Protein AF-A0A350V4H1-F1 (afdb_monomer)

Foldseek 3Di:
DDPDPPVDPPPQFAKWKWWAAPPGDIDTLAHFPWKWWDDDDDDDDDTDTLPDDDDDDDDDDDFTWIKTKGKAQDPVSVVVLVVLAQGKTKMKIFSHDDPFKTKIKIFGIWGKHFPDWDDDPNIIMTIIMTGFDFAPFWDKDAPVRDDPSDPADGDMFTGGRTMTMTIGGDD

Mean predicted aligned error: 10.2 Å

Structure (mmCIF, N/CA/C/O backbone):
data_AF-A0A350V4H1-F1
#
_entry.id   AF-A0A350V4H1-F1
#
loop_
_atom_site.group_PDB
_atom_site.id
_atom_site.type_symbol
_atom_site.label_atom_id
_atom_site.label_alt_id
_atom_site.label_comp_id
_atom_site.label_asym_id
_atom_site.label_entity_id
_atom_site.label_seq_id
_atom_site.pdbx_PDB_ins_code
_atom_site.Cartn_x
_atom_site.Cartn_y
_atom_site.Cartn_z
_atom_site.occupancy
_atom_site.B_iso_or_equiv
_atom_site.auth_seq_id
_atom_site.auth_comp_id
_atom_site.auth_asym_id
_atom_site.auth_atom_id
_atom_site.pdbx_PDB_model_num
ATOM 1 N N . MET A 1 1 ? -31.485 -6.486 19.272 1.00 26.39 1 MET A N 1
ATOM 2 C CA . MET A 1 1 ? -30.856 -7.506 18.404 1.00 26.39 1 MET A CA 1
ATOM 3 C C . MET A 1 1 ? -30.310 -6.799 17.170 1.00 26.39 1 MET A C 1
ATOM 5 O O . MET A 1 1 ? -31.121 -6.186 16.484 1.00 26.39 1 MET A O 1
ATOM 9 N N . PRO A 1 2 ? -29.000 -6.795 16.881 1.00 29.72 2 PRO A N 1
ATOM 10 C CA . PRO A 1 2 ? -28.510 -6.259 15.622 1.00 29.72 2 PRO A CA 1
ATOM 11 C C . PRO A 1 2 ? -28.339 -7.414 14.629 1.00 29.72 2 PRO A C 1
ATOM 13 O O . PRO A 1 2 ? -27.369 -8.160 14.691 1.00 29.72 2 PRO A O 1
ATOM 16 N N . THR A 1 3 ? -29.292 -7.587 13.717 1.00 36.81 3 THR A N 1
ATOM 17 C CA . THR A 1 3 ? -29.178 -8.548 12.609 1.00 36.81 3 THR A CA 1
ATOM 18 C C . THR A 1 3 ? -29.614 -7.908 11.301 1.00 36.81 3 THR A C 1
ATOM 20 O O . THR A 1 3 ? -30.671 -8.186 10.750 1.00 36.81 3 THR A O 1
ATOM 23 N N . LYS A 1 4 ? -28.726 -7.075 10.766 1.00 33.44 4 LYS A N 1
ATOM 24 C CA . LYS A 1 4 ? -28.346 -7.142 9.356 1.00 33.44 4 LYS A CA 1
ATOM 25 C C . LYS A 1 4 ? -26.839 -6.982 9.347 1.00 33.44 4 LYS A C 1
ATOM 27 O O . LYS A 1 4 ? -26.336 -5.876 9.514 1.00 33.44 4 LYS A O 1
ATOM 32 N N . SER A 1 5 ? -26.125 -8.094 9.200 1.00 37.12 5 SER A N 1
ATOM 33 C CA . SER A 1 5 ? -24.781 -8.047 8.651 1.00 37.12 5 SER A CA 1
ATOM 34 C C . SER A 1 5 ? -24.916 -7.297 7.331 1.00 37.12 5 SER A C 1
ATOM 36 O O . SER A 1 5 ? -25.434 -7.830 6.348 1.00 37.12 5 SER A O 1
ATOM 38 N N . GLN A 1 6 ? -24.552 -6.012 7.326 1.00 31.62 6 GLN A N 1
ATOM 39 C CA . GLN A 1 6 ? -24.241 -5.316 6.091 1.00 31.62 6 GLN A CA 1
ATOM 40 C C . GLN A 1 6 ? -23.077 -6.106 5.515 1.00 31.62 6 GLN A C 1
ATOM 42 O O . GLN A 1 6 ? -21.924 -5.942 5.905 1.00 31.62 6 GLN A O 1
ATOM 47 N N . LYS A 1 7 ? -23.430 -7.091 4.686 1.00 34.03 7 LYS A N 1
ATOM 48 C CA . LYS A 1 7 ? -22.522 -7.873 3.871 1.00 34.03 7 LYS A CA 1
ATOM 49 C C . LYS A 1 7 ? -21.676 -6.822 3.170 1.00 34.03 7 LYS A C 1
ATOM 51 O O . LYS A 1 7 ? -22.200 -6.093 2.328 1.00 34.03 7 LYS A O 1
ATOM 56 N N . ARG A 1 8 ? -20.432 -6.662 3.635 1.00 38.53 8 ARG A N 1
ATOM 57 C CA . ARG A 1 8 ? -19.487 -5.680 3.113 1.00 38.53 8 ARG A CA 1
ATOM 58 C C . ARG A 1 8 ? -19.549 -5.763 1.599 1.00 38.53 8 ARG A C 1
ATOM 60 O O . ARG A 1 8 ? -19.271 -6.823 1.038 1.00 38.53 8 ARG A O 1
ATOM 67 N N . VAL A 1 9 ? -19.884 -4.664 0.939 1.00 30.25 9 VAL A N 1
ATOM 68 C CA . VAL A 1 9 ? -19.632 -4.544 -0.492 1.00 30.25 9 VAL A CA 1
ATOM 69 C C . VAL A 1 9 ? -18.137 -4.264 -0.621 1.00 30.25 9 VAL A C 1
ATOM 71 O O . VAL A 1 9 ? -17.715 -3.140 -0.860 1.00 30.25 9 VAL A O 1
ATOM 74 N N . ARG A 1 10 ? -17.311 -5.293 -0.397 1.00 41.59 10 ARG A N 1
ATOM 75 C CA . ARG A 1 10 ? -15.951 -5.297 -0.927 1.00 41.59 10 ARG A CA 1
ATOM 76 C C . ARG A 1 10 ? -16.126 -5.467 -2.431 1.00 41.59 10 ARG A C 1
ATOM 78 O O . ARG A 1 10 ? -16.363 -6.581 -2.891 1.00 41.59 10 ARG A O 1
ATOM 85 N N . LYS A 1 11 ? -16.098 -4.376 -3.197 1.00 37.03 11 LYS A N 1
ATOM 86 C CA . LYS A 1 11 ? -15.831 -4.489 -4.635 1.00 37.03 11 LYS A CA 1
ATOM 87 C C . LYS A 1 11 ? -14.358 -4.861 -4.750 1.00 37.03 11 LYS A C 1
ATOM 89 O O . LYS A 1 11 ? -13.504 -3.991 -4.801 1.00 37.03 11 LYS A O 1
ATOM 94 N N . THR A 1 12 ? -14.068 -6.154 -4.665 1.00 4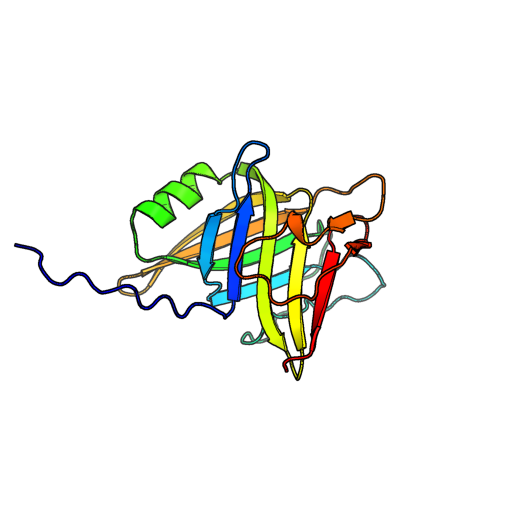4.28 12 THR A N 1
ATOM 95 C CA . THR A 1 12 ? -12.719 -6.681 -4.867 1.00 44.28 12 THR A CA 1
ATOM 96 C C . THR A 1 12 ? -12.269 -6.338 -6.281 1.00 44.28 12 THR A C 1
ATOM 98 O O . THR A 1 12 ? -13.007 -6.619 -7.229 1.00 44.28 12 THR A O 1
ATOM 101 N N . GLY A 1 13 ? -11.076 -5.759 -6.420 1.00 47.09 13 GLY A N 1
ATOM 102 C CA . GLY A 1 13 ? -10.456 -5.535 -7.729 1.00 47.09 13 GLY A CA 1
ATOM 103 C C . GLY A 1 13 ? -10.463 -4.106 -8.280 1.00 47.09 13 GLY A C 1
ATOM 104 O O . GLY A 1 13 ? -10.263 -3.957 -9.482 1.00 47.09 13 GLY A O 1
ATOM 105 N N . ALA A 1 14 ? -10.627 -3.070 -7.455 1.00 60.03 14 ALA A N 1
ATOM 106 C CA . ALA A 1 14 ? -10.218 -1.712 -7.828 1.00 60.03 14 ALA A CA 1
ATOM 107 C C . ALA A 1 14 ? -9.692 -0.956 -6.599 1.00 60.03 14 ALA A C 1
ATOM 109 O O . ALA A 1 14 ? -10.360 -0.938 -5.566 1.00 60.03 14 ALA A O 1
ATOM 110 N N . ASN A 1 15 ? -8.531 -0.310 -6.741 1.00 75.69 15 ASN A N 1
ATOM 111 C CA . ASN A 1 15 ? -8.002 0.689 -5.807 1.00 75.69 15 ASN A CA 1
ATOM 112 C C . ASN A 1 15 ? -7.723 0.140 -4.396 1.00 75.69 15 ASN A C 1
ATOM 114 O O . ASN A 1 15 ? -8.162 0.708 -3.400 1.00 75.69 15 ASN A O 1
ATOM 118 N N . GLU A 1 16 ? -7.019 -0.989 -4.290 1.00 83.69 16 GLU A N 1
ATOM 119 C CA . GLU A 1 16 ? -6.722 -1.631 -3.002 1.00 83.69 16 GLU A CA 1
ATOM 120 C C . GLU A 1 16 ? -5.332 -1.258 -2.475 1.00 83.69 16 GLU A C 1
ATOM 122 O O . GLU A 1 16 ? -4.355 -1.241 -3.227 1.00 83.69 16 GLU A O 1
ATOM 127 N N . VAL A 1 17 ? -5.234 -1.043 -1.159 1.00 87.69 17 VAL A N 1
ATOM 128 C CA . VAL A 1 17 ? -3.960 -0.856 -0.450 1.00 87.69 17 VAL A CA 1
ATOM 129 C C . VAL A 1 17 ? -3.675 -2.072 0.399 1.00 87.69 17 VAL A C 1
ATOM 131 O O . VAL A 1 17 ? -4.481 -2.475 1.241 1.00 87.69 17 VAL A O 1
ATOM 134 N N . TRP A 1 18 ? -2.491 -2.627 0.197 1.00 91.62 18 TRP A N 1
ATOM 135 C CA . TRP A 1 18 ? -1.981 -3.775 0.915 1.00 91.62 18 TRP A CA 1
ATOM 136 C C . TRP A 1 18 ? -0.692 -3.392 1.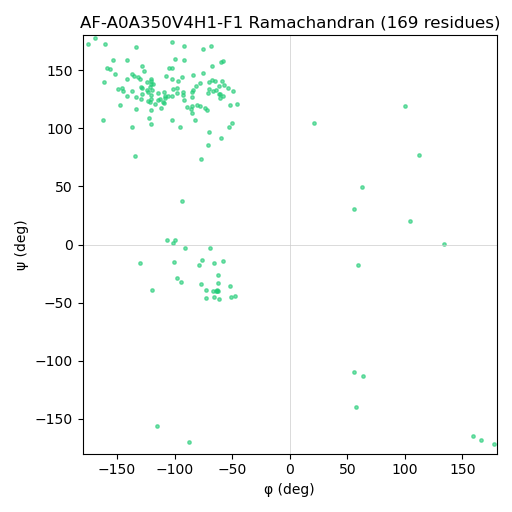617 1.00 91.62 18 TRP A C 1
ATOM 138 O O . TRP A 1 18 ? 0.156 -2.701 1.057 1.00 91.62 18 TRP A O 1
ATOM 148 N N . TYR A 1 19 ? -0.551 -3.855 2.852 1.00 91.75 19 TYR A N 1
ATOM 149 C CA . TYR A 1 19 ? 0.614 -3.580 3.675 1.00 91.75 19 TYR A CA 1
ATOM 150 C C . TYR A 1 19 ? 1.138 -4.865 4.295 1.00 91.75 19 TYR A C 1
ATOM 152 O O . TYR A 1 19 ? 0.365 -5.7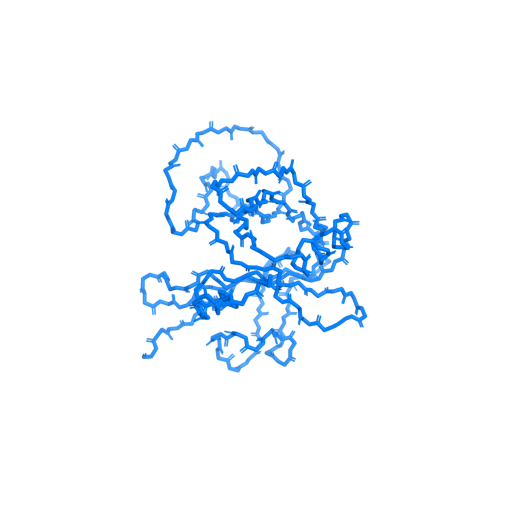63 4.656 1.00 91.75 19 TYR A O 1
ATOM 160 N N . LYS A 1 20 ? 2.458 -4.955 4.417 1.00 92.75 20 LYS A N 1
ATOM 161 C CA . LYS A 1 20 ? 3.140 -6.097 5.013 1.00 92.75 20 LYS A CA 1
ATOM 162 C C . LYS A 1 20 ? 4.194 -5.611 5.997 1.00 92.75 20 LYS A C 1
ATOM 164 O O . LYS A 1 20 ? 5.181 -4.994 5.617 1.00 92.75 20 LYS A O 1
ATOM 169 N N . LEU A 1 21 ? 4.006 -5.948 7.270 1.00 89.62 21 LEU A N 1
ATOM 170 C CA . LEU A 1 21 ? 5.060 -5.801 8.275 1.00 89.62 21 LEU A CA 1
ATOM 171 C C . LEU A 1 21 ? 6.212 -6.784 7.978 1.00 89.62 21 LEU A C 1
ATOM 173 O O . LEU A 1 21 ? 5.943 -7.854 7.429 1.00 89.62 21 LEU A O 1
ATOM 177 N N . PRO A 1 22 ? 7.465 -6.500 8.383 1.00 85.75 22 PRO A N 1
ATOM 178 C CA . PRO A 1 22 ? 8.632 -7.325 8.041 1.00 85.75 22 PRO A CA 1
ATOM 179 C C . PRO A 1 22 ? 8.495 -8.827 8.350 1.00 85.75 22 PRO A C 1
ATOM 181 O O . PRO A 1 22 ? 8.969 -9.665 7.589 1.00 85.75 22 PRO A O 1
ATOM 184 N N . SER A 1 23 ? 7.813 -9.181 9.441 1.00 80.19 23 SER A N 1
ATOM 185 C CA . SER A 1 23 ? 7.550 -10.568 9.858 1.00 80.19 23 SER A CA 1
ATOM 186 C C . SER A 1 23 ? 6.150 -11.079 9.488 1.00 80.19 23 SER A C 1
ATOM 188 O O . SER A 1 23 ? 5.762 -12.176 9.887 1.00 80.19 23 SER A O 1
ATOM 190 N N . GLY A 1 24 ? 5.364 -10.272 8.774 1.00 81.75 24 GLY A N 1
ATOM 191 C CA . GLY A 1 24 ? 3.945 -10.495 8.533 1.00 81.75 24 GLY A CA 1
ATOM 192 C C . GLY A 1 24 ? 3.618 -11.034 7.143 1.00 81.75 24 GLY A C 1
ATOM 193 O O . GLY A 1 24 ? 4.453 -11.132 6.245 1.00 81.75 24 GLY A O 1
ATOM 194 N N . SER A 1 25 ? 2.341 -11.358 6.965 1.00 88.56 25 SER A N 1
ATOM 195 C CA . SER A 1 25 ? 1.738 -11.582 5.650 1.00 88.56 25 SER A CA 1
ATOM 196 C C . SER A 1 25 ? 1.130 -10.285 5.117 1.00 88.56 25 SER A C 1
ATOM 198 O O . SER A 1 25 ? 0.809 -9.378 5.888 1.00 88.56 25 SER A O 1
ATOM 200 N N . TRP A 1 26 ? 0.940 -10.21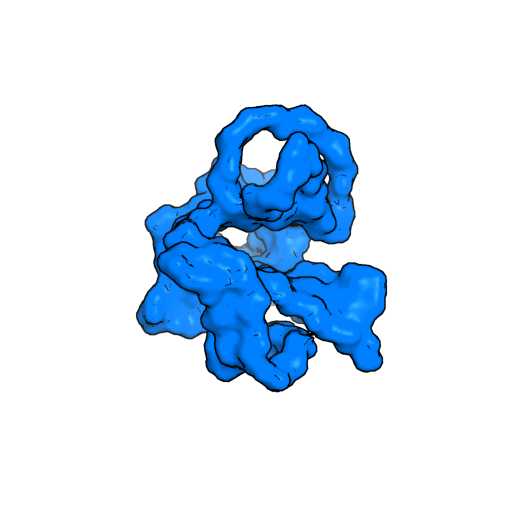0 3.800 1.00 90.94 26 TRP A N 1
ATOM 201 C CA . TRP A 1 26 ? 0.198 -9.113 3.186 1.00 90.94 26 TRP A CA 1
ATOM 202 C C . TRP A 1 26 ? -1.216 -9.036 3.747 1.00 90.94 26 TRP A C 1
ATOM 204 O O . TRP A 1 26 ? -1.959 -10.017 3.730 1.00 90.94 26 TRP A O 1
ATOM 214 N N . THR A 1 27 ? -1.586 -7.849 4.211 1.00 90.38 27 THR A N 1
ATOM 215 C CA . THR A 1 27 ? -2.922 -7.564 4.724 1.00 90.38 27 THR A CA 1
ATOM 216 C C . THR A 1 27 ? -3.508 -6.396 3.947 1.00 90.38 27 THR A C 1
ATOM 218 O O . THR A 1 27 ? -2.837 -5.387 3.736 1.00 90.38 27 THR A O 1
ATOM 221 N N . CYS A 1 28 ? -4.756 -6.531 3.501 1.00 88.44 28 CYS A N 1
ATOM 222 C CA . CYS A 1 28 ? -5.475 -5.430 2.870 1.00 88.44 28 CYS A CA 1
ATOM 223 C C . CYS A 1 28 ? -5.832 -4.400 3.946 1.00 88.44 28 CYS A C 1
ATOM 225 O O . CYS A 1 28 ? -6.594 -4.703 4.866 1.00 88.44 28 CYS A O 1
ATOM 227 N N . VAL A 1 29 ? -5.263 -3.202 3.832 1.00 86.75 29 VAL A N 1
ATOM 228 C CA . VAL A 1 29 ? -5.523 -2.077 4.738 1.00 86.75 29 VAL A CA 1
ATOM 229 C C . VAL A 1 29 ? -6.868 -1.440 4.408 1.00 86.75 29 VAL A C 1
ATOM 231 O O . VAL A 1 29 ? -7.580 -0.998 5.304 1.00 86.75 29 VAL A O 1
ATOM 234 N N . GLY A 1 30 ? -7.250 -1.421 3.129 1.00 81.69 30 GLY A N 1
ATOM 235 C CA . GLY A 1 30 ? -8.562 -0.965 2.689 1.00 81.69 30 GLY A CA 1
ATOM 236 C C . GLY A 1 30 ? -8.608 -0.561 1.224 1.00 81.69 30 GLY A C 1
ATOM 237 O O . GLY A 1 30 ? -7.705 -0.867 0.442 1.00 81.69 30 GLY A O 1
ATOM 238 N N . LEU A 1 31 ? -9.686 0.142 0.878 1.00 80.00 31 LEU A N 1
ATOM 239 C CA . LEU A 1 31 ? -9.925 0.685 -0.455 1.00 80.00 31 LEU A CA 1
ATOM 240 C C . LEU A 1 31 ? -9.594 2.176 -0.480 1.00 80.00 31 LEU A C 1
ATOM 242 O O . LEU A 1 31 ? -10.020 2.923 0.404 1.00 80.00 31 LEU A O 1
ATOM 246 N N . ILE A 1 32 ? -8.867 2.600 -1.508 1.00 76.50 32 ILE A N 1
ATOM 247 C CA . ILE A 1 32 ? -8.546 3.996 -1.775 1.00 76.50 32 ILE A CA 1
ATOM 248 C C . ILE A 1 32 ? -9.770 4.669 -2.392 1.00 76.50 32 ILE A C 1
ATOM 250 O O . ILE A 1 32 ? -10.212 4.313 -3.485 1.00 76.50 32 ILE A O 1
ATOM 254 N N . ASN A 1 33 ? -10.275 5.691 -1.708 1.00 70.56 33 ASN A N 1
ATOM 255 C CA . ASN A 1 33 ? -11.214 6.650 -2.280 1.00 70.56 33 ASN A CA 1
ATOM 256 C C . ASN A 1 33 ? -10.503 7.592 -3.256 1.00 70.56 33 ASN A C 1
ATOM 258 O O . ASN A 1 33 ? -11.012 7.863 -4.339 1.00 70.56 33 ASN A O 1
ATOM 262 N N . GLN A 1 34 ? -9.347 8.121 -2.840 1.00 66.62 34 GLN A N 1
ATOM 263 C CA . GLN A 1 34 ? -8.507 9.059 -3.590 1.00 66.62 34 GLN A CA 1
ATOM 264 C C . GLN A 1 34 ? -7.047 8.886 -3.169 1.00 66.62 34 GLN A C 1
ATOM 266 O O . GLN A 1 34 ? -6.784 8.632 -1.996 1.00 66.62 34 GLN A O 1
ATOM 271 N N . GLY A 1 35 ? -6.094 9.070 -4.081 1.00 57.56 35 GLY A N 1
ATOM 272 C CA . GLY A 1 35 ? -4.675 9.075 -3.730 1.00 57.56 35 GLY A CA 1
ATOM 273 C C . GLY A 1 35 ? -3.774 9.557 -4.859 1.00 57.56 35 GLY A C 1
ATOM 274 O O . GLY A 1 35 ? -4.246 9.888 -5.949 1.00 57.56 35 GLY A O 1
ATOM 275 N N . TYR A 1 36 ? -2.477 9.628 -4.581 1.00 62.91 36 TYR A N 1
ATOM 276 C CA . TYR A 1 36 ? -1.439 9.950 -5.556 1.00 62.91 36 TYR A CA 1
ATOM 277 C C . TYR A 1 36 ? -0.080 9.399 -5.115 1.00 62.91 36 TYR A C 1
ATOM 279 O O . TYR A 1 36 ? 0.216 9.289 -3.923 1.00 62.91 36 TYR A O 1
ATOM 287 N N . VAL A 1 37 ? 0.765 9.087 -6.096 1.00 62.66 37 VAL A N 1
ATOM 288 C CA . VAL A 1 37 ? 2.190 8.793 -5.888 1.00 62.66 37 VAL A CA 1
ATOM 289 C C . VAL A 1 37 ? 2.977 10.066 -6.194 1.00 62.66 37 VAL A C 1
ATOM 291 O O . VAL A 1 37 ? 2.768 10.684 -7.240 1.00 62.66 37 VAL A O 1
ATOM 294 N N . ALA A 1 38 ? 3.876 10.471 -5.298 1.00 57.75 38 ALA A N 1
ATOM 295 C CA . ALA A 1 38 ? 4.840 11.535 -5.571 1.00 57.75 38 ALA A CA 1
ATOM 296 C C . ALA A 1 38 ? 6.072 10.941 -6.295 1.00 57.75 38 ALA A C 1
ATOM 298 O O . ALA A 1 38 ? 6.766 10.121 -5.688 1.00 57.75 38 ALA A O 1
ATOM 299 N N . PRO A 1 39 ? 6.340 11.279 -7.575 1.00 49.94 39 PRO A N 1
ATOM 300 C CA . PRO A 1 39 ? 7.511 10.782 -8.307 1.00 49.94 39 PRO A CA 1
ATOM 301 C C . PRO A 1 39 ? 8.823 11.470 -7.877 1.00 49.94 39 PRO A C 1
ATOM 303 O O . PRO A 1 39 ? 8.800 12.465 -7.155 1.00 49.94 39 PRO A O 1
ATOM 306 N N . VAL A 1 40 ? 9.959 10.908 -8.313 1.00 48.78 40 VAL A N 1
ATOM 307 C CA . VAL A 1 40 ? 11.308 11.174 -7.772 1.00 48.78 40 VAL A CA 1
ATOM 308 C C . VAL A 1 40 ? 12.095 12.258 -8.528 1.00 48.78 40 VAL A C 1
ATOM 310 O O . VAL A 1 40 ? 12.871 12.957 -7.884 1.00 48.78 40 VAL A O 1
ATOM 313 N N . ASP A 1 41 ? 11.947 12.454 -9.843 1.00 40.44 41 ASP A N 1
ATOM 314 C CA . ASP A 1 41 ? 12.972 13.210 -10.589 1.00 40.44 41 ASP A CA 1
ATOM 315 C C . ASP A 1 41 ? 12.579 13.789 -11.954 1.00 40.44 41 ASP A C 1
ATOM 317 O O . ASP A 1 41 ? 11.941 13.123 -12.753 1.00 40.44 41 ASP A O 1
ATOM 321 N N . GLU A 1 42 ? 13.064 15.025 -12.210 1.00 36.75 42 GLU A N 1
ATOM 322 C CA . GLU A 1 42 ? 13.024 15.880 -13.433 1.00 36.75 42 GLU A CA 1
ATOM 323 C C . GLU A 1 42 ? 12.170 17.181 -13.402 1.00 36.75 42 GLU A C 1
ATOM 325 O O . GLU A 1 42 ? 11.079 17.296 -13.952 1.00 36.75 42 GLU A O 1
ATOM 330 N N . THR A 1 43 ? 12.754 18.193 -12.737 1.00 37.53 43 THR A N 1
ATOM 331 C CA . THR A 1 43 ? 12.688 19.660 -12.988 1.00 37.53 43 THR A CA 1
ATOM 332 C C . THR A 1 43 ? 11.357 20.423 -12.967 1.00 37.53 43 THR A C 1
ATOM 334 O O . THR A 1 43 ? 11.382 21.632 -12.740 1.00 37.53 43 THR A O 1
ATOM 337 N N . THR A 1 44 ? 10.209 19.770 -13.074 1.00 39.56 44 THR A N 1
ATOM 338 C CA . THR A 1 44 ? 8.866 20.366 -12.972 1.00 39.56 44 THR A CA 1
ATOM 339 C C . THR A 1 44 ? 7.895 19.225 -12.701 1.00 39.56 44 THR A C 1
ATOM 341 O O . THR A 1 44 ? 7.646 18.454 -13.618 1.00 39.56 44 THR A O 1
ATOM 344 N N . TYR A 1 45 ? 7.347 19.070 -11.490 1.00 44.06 45 TYR A N 1
ATOM 345 C CA . TYR A 1 45 ? 6.393 17.978 -11.246 1.00 44.06 45 TYR A CA 1
ATOM 346 C C . TYR A 1 45 ? 4.994 18.428 -10.861 1.00 44.06 45 TYR A C 1
ATOM 348 O O . TYR A 1 45 ? 4.774 19.029 -9.808 1.00 44.06 45 TYR A O 1
ATOM 356 N N . ASP A 1 46 ? 4.057 18.003 -11.706 1.00 38.91 46 ASP A N 1
ATOM 357 C CA . ASP A 1 46 ? 2.664 17.748 -11.380 1.00 38.91 46 ASP A CA 1
ATOM 358 C C . ASP A 1 46 ? 2.542 16.349 -10.742 1.00 38.91 46 ASP A C 1
ATOM 360 O O . ASP A 1 46 ? 3.153 15.377 -11.192 1.00 38.91 46 ASP A O 1
ATOM 364 N N . LYS A 1 47 ? 1.758 16.239 -9.663 1.00 44.97 47 LYS A N 1
ATOM 365 C CA . LYS A 1 47 ? 1.411 14.958 -9.017 1.00 44.97 47 LYS A CA 1
ATOM 366 C C . LYS A 1 47 ? 0.705 14.053 -10.034 1.00 44.97 47 LYS A C 1
ATOM 368 O O . LYS A 1 47 ? -0.150 14.553 -10.759 1.00 44.97 47 LYS A O 1
ATOM 373 N N . VAL A 1 48 ? 0.976 12.742 -10.049 1.00 46.91 48 VAL A N 1
ATOM 374 C CA . VAL A 1 48 ? 0.181 11.788 -10.848 1.00 46.91 48 VAL A CA 1
ATOM 375 C C . VAL A 1 48 ? -1.082 11.437 -10.053 1.00 46.91 48 VAL A C 1
ATOM 377 O O . VAL A 1 48 ? -0.969 10.750 -9.033 1.00 46.91 48 VAL A O 1
ATOM 380 N N . PRO A 1 49 ? -2.275 11.922 -10.448 1.00 48.75 49 PRO A N 1
ATOM 381 C CA . PRO A 1 49 ? -3.501 11.549 -9.765 1.00 48.75 49 PRO A CA 1
ATOM 382 C C . PRO A 1 49 ? -3.820 10.082 -10.055 1.00 48.75 49 PRO A C 1
ATOM 384 O O . PRO A 1 49 ? -3.810 9.659 -11.211 1.00 48.75 49 PRO A O 1
ATOM 387 N N . LEU A 1 50 ? -4.171 9.331 -9.013 1.00 43.84 50 LEU A N 1
ATOM 388 C CA . LEU A 1 50 ? -4.970 8.122 -9.189 1.00 43.84 50 LEU A CA 1
ATOM 389 C C . LEU A 1 50 ? -6.373 8.570 -9.647 1.00 43.84 50 LEU A C 1
ATOM 391 O O . LEU A 1 50 ? -6.849 9.635 -9.236 1.00 43.84 50 LEU A O 1
ATOM 395 N N . ALA A 1 51 ? -7.016 7.841 -10.559 1.00 43.41 51 ALA A N 1
ATOM 396 C CA . ALA A 1 51 ? -8.192 8.332 -11.288 1.00 43.41 51 ALA A CA 1
ATOM 397 C C . ALA A 1 51 ? -9.304 8.899 -10.364 1.00 43.41 51 ALA A C 1
ATOM 399 O O . ALA A 1 51 ? -9.872 8.170 -9.554 1.00 43.41 51 ALA A O 1
ATOM 400 N N . GLY A 1 52 ? -9.658 10.191 -10.521 1.00 37.28 52 GLY A N 1
ATOM 401 C CA . GLY A 1 52 ? -10.850 10.792 -9.890 1.00 37.28 52 GLY A CA 1
ATOM 402 C C . GLY A 1 52 ? -10.734 12.155 -9.179 1.00 37.28 52 GLY A C 1
ATOM 403 O O . GLY A 1 52 ? -11.758 12.626 -8.687 1.00 37.28 52 GLY A O 1
ATOM 404 N N . ALA A 1 53 ? -9.582 12.837 -9.121 1.00 34.28 53 ALA A N 1
ATOM 405 C CA . ALA A 1 53 ? -9.451 14.107 -8.374 1.00 34.28 53 ALA A CA 1
ATOM 406 C C . ALA A 1 53 ? -8.938 15.301 -9.213 1.00 34.28 53 ALA A C 1
ATOM 408 O O . ALA A 1 53 ? -8.051 15.160 -10.052 1.00 34.28 53 ALA A O 1
ATOM 409 N N . LYS A 1 54 ? -9.520 16.492 -8.974 1.00 29.16 54 LYS A N 1
ATOM 410 C CA . LYS A 1 54 ? -9.174 17.791 -9.595 1.00 29.16 54 LYS A CA 1
ATOM 411 C C . LYS A 1 54 ? -7.875 18.379 -9.016 1.00 29.16 54 LYS A C 1
ATOM 413 O O . LYS A 1 54 ? -7.592 18.222 -7.832 1.00 29.16 54 LYS A O 1
ATOM 418 N N . THR A 1 55 ? -7.132 19.099 -9.855 1.00 25.77 55 THR A N 1
ATOM 419 C CA . THR A 1 55 ? -5.815 19.716 -9.605 1.00 25.77 55 THR A CA 1
ATOM 420 C C . THR A 1 55 ? -5.842 20.912 -8.638 1.00 25.77 55 THR A C 1
ATOM 422 O O . THR A 1 55 ? -6.710 21.775 -8.745 1.00 25.77 55 THR A O 1
ATOM 425 N N . VAL A 1 56 ? -4.842 21.005 -7.742 1.00 26.44 56 VAL A N 1
ATOM 426 C CA . VAL A 1 56 ? -4.478 22.210 -6.958 1.00 26.44 56 VAL A CA 1
ATOM 427 C C . VAL A 1 56 ? -2.952 22.248 -6.746 1.00 26.44 56 VAL A C 1
ATOM 429 O O . VAL A 1 56 ? -2.345 21.237 -6.394 1.00 26.44 56 VAL A O 1
ATOM 432 N N . THR A 1 57 ? -2.337 23.417 -6.948 1.00 25.62 57 THR A N 1
ATOM 433 C CA . THR A 1 57 ? -0.881 23.674 -6.907 1.00 25.62 57 THR A CA 1
ATOM 434 C C . THR A 1 57 ? -0.360 23.950 -5.493 1.00 25.62 57 THR A C 1
ATOM 436 O O . THR A 1 57 ? -0.894 24.836 -4.833 1.00 25.62 57 THR A O 1
ATOM 439 N N . ILE A 1 58 ? 0.723 23.287 -5.050 1.00 27.73 58 ILE A N 1
ATOM 440 C CA . ILE A 1 58 ? 1.533 23.692 -3.875 1.00 27.73 58 ILE A CA 1
ATOM 441 C C . ILE A 1 58 ? 3.003 23.267 -4.071 1.00 27.73 58 ILE A C 1
ATOM 443 O O . ILE A 1 58 ? 3.262 22.124 -4.438 1.00 27.73 58 ILE A O 1
ATOM 447 N N . GLY A 1 59 ? 3.949 24.173 -3.784 1.00 25.42 59 GLY A N 1
ATOM 448 C CA . GLY A 1 59 ? 5.400 23.962 -3.889 1.00 25.42 59 GLY A CA 1
ATOM 449 C C . GLY A 1 59 ? 6.114 23.469 -2.616 1.00 25.42 59 GLY A C 1
ATOM 450 O O . GLY A 1 59 ? 5.543 23.455 -1.524 1.00 25.42 59 GLY A O 1
ATOM 451 N N . GLY A 1 60 ? 7.392 23.106 -2.795 1.00 28.27 60 GLY A N 1
ATOM 452 C CA . GLY A 1 60 ? 8.408 22.917 -1.745 1.00 28.27 60 GLY A CA 1
ATOM 453 C C . GLY A 1 60 ? 8.698 21.468 -1.318 1.00 28.27 60 GLY A C 1
ATOM 454 O O . GLY A 1 60 ? 7.786 20.796 -0.838 1.00 28.27 60 GLY A O 1
ATOM 455 N N . THR A 1 61 ? 9.971 21.070 -1.515 1.00 35.00 61 THR A N 1
ATOM 456 C CA . THR A 1 61 ? 10.815 19.968 -0.964 1.00 35.00 61 THR A CA 1
ATOM 457 C C . THR A 1 61 ? 10.100 18.764 -0.341 1.00 35.00 61 THR A C 1
ATOM 459 O O . THR A 1 61 ? 9.615 18.868 0.783 1.00 35.00 61 THR A O 1
ATOM 462 N N . ARG A 1 62 ? 10.037 17.605 -1.027 1.00 47.91 62 ARG A N 1
ATOM 463 C CA . ARG A 1 62 ? 9.293 16.431 -0.519 1.00 47.91 62 ARG A CA 1
ATOM 464 C C . ARG A 1 62 ? 9.969 15.089 -0.771 1.00 47.91 62 ARG A C 1
ATOM 466 O O . ARG A 1 62 ? 10.534 14.857 -1.832 1.00 47.91 62 ARG A O 1
ATOM 473 N N . GLU A 1 63 ? 9.828 14.234 0.237 1.00 51.00 63 GLU A N 1
ATOM 474 C CA . GLU A 1 63 ? 10.127 12.803 0.255 1.00 51.00 63 GLU A CA 1
ATOM 475 C C . GLU A 1 63 ? 9.196 12.045 -0.705 1.00 51.00 63 GLU A C 1
ATOM 477 O O . GLU A 1 63 ? 8.004 12.349 -0.804 1.00 51.00 63 GLU A O 1
ATOM 482 N N . VAL A 1 64 ? 9.746 11.056 -1.406 1.00 59.56 64 VAL A N 1
ATOM 483 C CA . VAL A 1 64 ? 9.010 10.150 -2.297 1.00 59.56 64 VAL A CA 1
ATOM 484 C C . VAL A 1 64 ? 8.021 9.340 -1.461 1.00 59.56 64 VAL A C 1
ATOM 486 O O . VAL A 1 64 ? 8.388 8.809 -0.415 1.00 59.56 64 VAL A O 1
ATOM 489 N N . GLY A 1 65 ? 6.763 9.229 -1.886 1.00 65.19 65 GLY A N 1
ATOM 490 C CA . GLY A 1 65 ? 5.760 8.546 -1.074 1.00 65.19 65 GLY A CA 1
ATOM 491 C C . GLY A 1 65 ? 4.396 8.384 -1.728 1.00 65.19 65 GLY A C 1
ATOM 492 O O . GLY A 1 65 ? 4.128 8.916 -2.809 1.00 65.19 65 GLY A O 1
ATOM 493 N N . PHE A 1 66 ? 3.536 7.631 -1.048 1.00 72.25 66 PHE A N 1
ATOM 494 C CA . PHE A 1 66 ? 2.135 7.444 -1.404 1.00 72.25 66 PHE A CA 1
ATOM 495 C C . PHE A 1 66 ? 1.247 8.180 -0.405 1.00 72.25 66 PHE A C 1
ATOM 497 O O . PHE A 1 66 ? 1.364 7.971 0.799 1.00 72.25 66 PHE A O 1
ATOM 504 N N . GLU A 1 67 ? 0.343 9.020 -0.892 1.00 77.12 67 GLU A N 1
ATOM 505 C CA . GLU A 1 67 ? -0.678 9.659 -0.064 1.00 77.12 67 GLU A CA 1
ATOM 506 C C . GLU A 1 67 ? -2.053 9.236 -0.553 1.00 77.12 67 GLU A C 1
ATOM 508 O O . GLU A 1 67 ? -2.311 9.173 -1.758 1.00 77.12 67 GLU A O 1
ATOM 513 N N . GLY A 1 68 ? -2.950 8.956 0.383 1.00 76.38 68 GLY A N 1
ATOM 514 C CA . GLY A 1 68 ? -4.273 8.488 0.027 1.00 76.38 68 GLY A CA 1
ATOM 515 C C . GLY A 1 68 ? -5.298 8.657 1.127 1.00 76.38 68 GLY A C 1
ATOM 516 O O . GLY A 1 68 ? -4.999 9.011 2.265 1.00 76.38 68 GLY A O 1
ATOM 517 N N . GLN A 1 69 ? -6.533 8.380 0.747 1.00 81.31 69 GLN A N 1
ATOM 518 C CA . GLN A 1 69 ? -7.689 8.372 1.612 1.00 81.31 69 GLN A CA 1
ATOM 519 C C . GLN A 1 69 ? -8.345 6.998 1.542 1.00 81.31 69 GLN A C 1
ATOM 521 O O . GLN A 1 69 ? -8.729 6.549 0.463 1.00 81.31 69 GLN A O 1
ATOM 526 N N . LEU A 1 70 ? -8.499 6.344 2.689 1.00 82.38 70 LEU A N 1
ATOM 527 C CA . LEU A 1 70 ? -9.167 5.056 2.810 1.00 82.38 70 LEU A CA 1
ATOM 528 C C . LEU A 1 70 ? -10.616 5.235 3.261 1.00 82.38 70 LEU A C 1
ATOM 530 O O . LEU A 1 70 ? -10.879 5.947 4.234 1.00 82.38 70 LEU A O 1
ATOM 534 N N . ALA A 1 71 ? -11.543 4.528 2.616 1.00 78.50 71 ALA A N 1
ATOM 535 C CA . ALA A 1 71 ? -12.882 4.318 3.163 1.00 78.50 71 ALA A CA 1
ATOM 536 C C . ALA A 1 71 ? -12.875 3.111 4.102 1.00 78.50 71 ALA A C 1
ATOM 538 O O . ALA A 1 71 ? -12.658 1.984 3.657 1.00 78.50 71 ALA A O 1
ATOM 539 N N . GLN A 1 72 ? -13.163 3.338 5.385 1.00 75.81 72 GLN A N 1
ATOM 540 C CA . GLN A 1 72 ? -13.229 2.285 6.393 1.00 75.81 72 GLN A CA 1
ATOM 541 C C . GLN A 1 72 ? -14.605 2.206 7.037 1.00 75.81 72 GLN A C 1
ATOM 543 O O . GLN A 1 72 ? -15.268 3.209 7.311 1.00 75.81 72 GLN A O 1
ATOM 548 N N . SER A 1 73 ? -15.043 0.972 7.275 1.00 68.75 73 SER A N 1
ATOM 549 C CA . SER A 1 73 ? -16.405 0.694 7.744 1.00 68.75 73 SER A CA 1
ATOM 550 C C . SER A 1 73 ? -16.455 -0.232 8.955 1.00 68.75 73 SER A C 1
ATOM 552 O O . SER A 1 73 ? -17.492 -0.308 9.611 1.00 68.75 73 SER A O 1
ATOM 554 N N . GLY A 1 74 ? -15.366 -0.947 9.269 1.00 73.50 74 GLY A N 1
ATOM 555 C CA . GLY A 1 74 ? -15.343 -1.920 10.360 1.00 73.50 74 GLY A CA 1
ATOM 556 C C . GLY A 1 74 ? -14.225 -1.704 11.370 1.00 7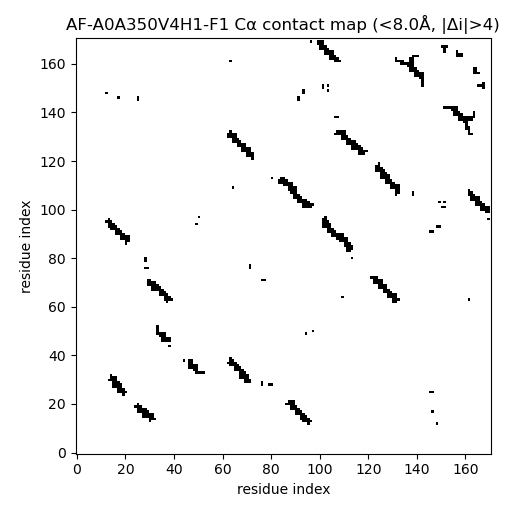3.50 74 GLY A C 1
ATOM 557 O O . GLY A 1 74 ? -13.127 -1.284 11.023 1.00 73.50 74 GLY A O 1
ATOM 558 N N . LYS A 1 75 ? -14.502 -2.084 12.621 1.00 80.31 75 LYS A N 1
ATOM 559 C CA . LYS A 1 75 ? -13.555 -2.026 13.740 1.00 80.31 75 LYS A CA 1
ATOM 560 C C . LYS A 1 75 ? -12.211 -2.692 13.426 1.00 80.31 75 LYS A C 1
ATOM 562 O O . LYS A 1 75 ? -11.185 -2.081 13.677 1.00 80.31 75 LYS A O 1
ATOM 567 N N . ASP A 1 76 ? -12.217 -3.876 12.820 1.00 80.44 76 ASP A N 1
ATOM 568 C CA . ASP A 1 76 ? -10.978 -4.608 12.520 1.00 80.44 76 ASP A CA 1
ATOM 569 C C . ASP A 1 76 ? 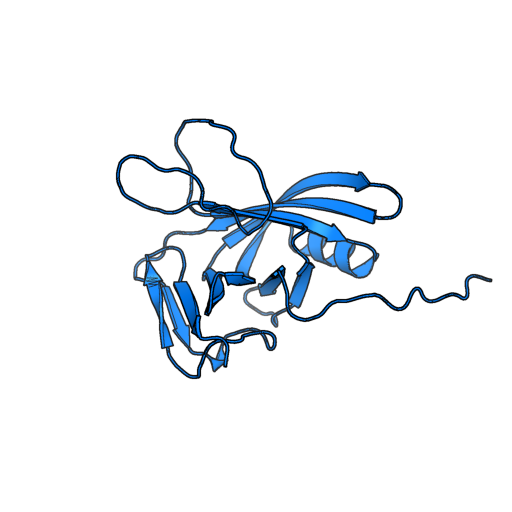-10.050 -3.845 11.558 1.00 80.44 76 ASP A C 1
ATOM 571 O O . ASP A 1 76 ? -8.833 -3.939 11.667 1.00 80.44 76 ASP A O 1
ATOM 575 N N . GLU A 1 77 ? -10.610 -3.067 10.623 1.00 78.81 77 GLU A N 1
ATOM 576 C CA . GLU A 1 77 ? -9.812 -2.234 9.711 1.00 78.81 77 GLU A CA 1
ATOM 577 C C . GLU A 1 77 ? -9.211 -1.035 10.443 1.00 78.81 77 GLU A C 1
ATOM 579 O O . GLU A 1 77 ? -8.063 -0.668 10.211 1.00 78.81 77 GLU A O 1
ATOM 584 N N . LEU A 1 78 ? -9.986 -0.438 11.349 1.00 83.25 78 LEU A N 1
ATOM 585 C CA . LEU A 1 78 ? -9.527 0.677 12.169 1.00 83.25 78 LEU A CA 1
ATOM 586 C C . LEU A 1 78 ? -8.416 0.239 13.124 1.00 83.25 78 LEU A C 1
ATOM 588 O O . LEU A 1 78 ? -7.390 0.910 13.188 1.00 83.25 78 LEU A O 1
ATOM 592 N N . ASP A 1 79 ? -8.595 -0.909 13.782 1.00 87.19 79 ASP A N 1
ATOM 593 C CA . ASP A 1 79 ? -7.606 -1.513 14.676 1.00 87.19 79 ASP A CA 1
ATOM 594 C C . ASP A 1 79 ? -6.323 -1.883 13.911 1.00 87.19 79 ASP A C 1
ATOM 596 O O . ASP A 1 79 ? -5.220 -1.658 14.408 1.00 87.19 79 ASP A O 1
ATOM 600 N N . LEU A 1 80 ? -6.449 -2.405 12.682 1.00 87.94 80 LEU A N 1
ATOM 601 C CA . LEU A 1 80 ? -5.301 -2.653 11.808 1.00 87.94 80 LEU A CA 1
ATOM 602 C C . LEU A 1 80 ? -4.570 -1.349 11.475 1.00 87.94 80 LEU A C 1
ATOM 604 O O . LEU A 1 80 ? -3.351 -1.292 11.579 1.00 87.94 80 LEU A O 1
ATOM 608 N N . ILE A 1 81 ? -5.287 -0.293 11.096 1.00 88.12 81 ILE A N 1
ATOM 609 C CA . ILE A 1 81 ? -4.673 1.000 10.771 1.00 88.12 81 ILE A CA 1
ATOM 610 C C . ILE A 1 81 ? -3.965 1.600 11.988 1.00 88.12 81 ILE A C 1
ATOM 612 O O . ILE A 1 81 ? -2.863 2.127 11.850 1.00 88.12 81 ILE A O 1
ATOM 616 N N . ASP A 1 82 ? -4.554 1.486 13.180 1.00 89.06 82 ASP A N 1
ATOM 617 C CA . ASP A 1 82 ? -3.906 1.908 14.424 1.00 89.06 82 ASP A CA 1
ATOM 618 C C . ASP A 1 82 ? -2.639 1.097 14.718 1.00 89.06 82 ASP A C 1
ATOM 620 O O . ASP A 1 82 ? -1.631 1.666 15.137 1.00 89.06 82 ASP A O 1
ATOM 624 N N . LEU A 1 83 ? -2.651 -0.212 14.444 1.00 89.94 83 LEU A N 1
ATOM 625 C CA . LEU A 1 83 ? -1.473 -1.070 14.574 1.00 89.94 83 LEU A CA 1
ATOM 626 C C . LEU A 1 83 ? -0.352 -0.678 13.599 1.00 89.94 83 LEU A C 1
ATOM 628 O O . LEU A 1 83 ? 0.823 -0.734 13.969 1.00 89.94 83 LEU A O 1
ATOM 632 N N . LEU A 1 84 ? -0.708 -0.321 12.362 1.00 89.69 84 LEU A N 1
ATOM 633 C CA . LEU A 1 84 ? 0.237 0.044 11.304 1.00 89.69 84 LEU A CA 1
ATOM 634 C C . LEU A 1 84 ? 0.774 1.473 11.439 1.00 89.69 84 LEU A C 1
ATOM 636 O O . LEU A 1 84 ? 1.800 1.792 10.844 1.00 89.69 84 LEU A O 1
ATOM 640 N N . ASN A 1 85 ? 0.112 2.336 12.208 1.00 89.00 85 ASN A N 1
ATOM 641 C CA . ASN A 1 85 ? 0.512 3.729 12.342 1.00 89.00 85 ASN A CA 1
ATOM 642 C C . ASN A 1 85 ? 1.929 3.872 12.932 1.00 89.00 85 ASN A C 1
ATOM 644 O O . ASN A 1 85 ? 2.252 3.295 13.975 1.00 89.00 85 ASN A O 1
ATOM 648 N N . ASN A 1 86 ? 2.762 4.671 12.266 1.00 85.12 86 ASN A N 1
ATOM 649 C CA . ASN A 1 86 ? 4.192 4.858 12.523 1.00 85.12 86 ASN A CA 1
ATOM 650 C C . ASN A 1 86 ? 4.995 3.544 12.498 1.00 85.12 86 ASN A C 1
ATOM 652 O O . ASN A 1 86 ? 5.959 3.374 13.252 1.00 85.12 86 ASN A O 1
ATOM 656 N N . LYS A 1 87 ? 4.564 2.568 11.690 1.00 88.50 87 LYS A N 1
ATOM 657 C CA . LYS A 1 87 ? 5.321 1.339 11.431 1.00 88.50 87 LYS A CA 1
ATOM 658 C C . LYS A 1 87 ? 5.957 1.382 10.058 1.00 88.50 87 LYS A C 1
ATOM 660 O O . LYS A 1 87 ? 5.433 1.995 9.131 1.00 88.50 87 LYS A O 1
ATOM 665 N N . THR A 1 88 ? 7.069 0.667 9.961 1.00 89.94 88 THR A N 1
ATOM 666 C CA . THR A 1 88 ? 7.798 0.447 8.719 1.00 89.94 88 THR A CA 1
ATOM 667 C C . THR A 1 88 ? 7.515 -0.950 8.182 1.00 89.94 88 THR A C 1
ATOM 669 O O . THR A 1 88 ? 7.387 -1.912 8.947 1.00 89.94 88 THR A O 1
ATOM 672 N N . GLY A 1 89 ? 7.410 -1.062 6.865 1.00 90.88 89 GLY A N 1
ATOM 673 C CA . GLY A 1 89 ? 7.023 -2.283 6.176 1.00 90.88 89 GLY A CA 1
ATOM 674 C C . GLY A 1 89 ? 6.925 -2.068 4.673 1.00 90.88 89 GLY A C 1
ATOM 675 O O . GLY A 1 89 ? 7.302 -1.019 4.157 1.00 90.88 89 GLY A O 1
ATOM 676 N N . GLU A 1 90 ? 6.417 -3.069 3.969 1.00 93.31 90 GLU A N 1
ATOM 677 C CA . GLU A 1 90 ? 6.239 -3.022 2.521 1.00 93.31 90 GLU A CA 1
ATOM 678 C C . GLU A 1 90 ? 4.818 -2.555 2.180 1.00 93.31 90 GLU A C 1
ATOM 680 O O . GLU A 1 90 ? 3.850 -2.920 2.858 1.00 93.31 90 GLU A O 1
ATOM 685 N N . LEU A 1 91 ? 4.686 -1.787 1.098 1.00 91.06 91 LEU A N 1
ATOM 686 C CA . LEU A 1 91 ? 3.402 -1.294 0.601 1.00 91.06 91 LEU A CA 1
ATOM 687 C C . LEU A 1 91 ? 3.187 -1.767 -0.830 1.00 91.06 91 LEU A C 1
ATOM 689 O O . LEU A 1 91 ? 4.073 -1.669 -1.677 1.00 91.06 91 LEU A O 1
ATOM 693 N N . TYR A 1 92 ? 1.980 -2.237 -1.103 1.00 91.38 92 TYR A N 1
ATOM 694 C CA . TYR A 1 92 ? 1.524 -2.553 -2.441 1.00 91.38 92 TYR A CA 1
ATOM 695 C C . TYR A 1 92 ? 0.193 -1.851 -2.703 1.00 91.38 92 TYR A C 1
ATOM 697 O O . TYR A 1 92 ? -0.745 -1.949 -1.909 1.00 91.38 92 TYR A O 1
ATOM 705 N N . VAL A 1 93 ? 0.112 -1.146 -3.825 1.00 87.25 93 VAL A N 1
ATOM 706 C CA . VAL A 1 93 ? -1.073 -0.404 -4.250 1.00 87.25 93 VAL A CA 1
ATOM 707 C C . VAL A 1 93 ? -1.506 -0.927 -5.605 1.00 87.25 93 VAL A C 1
ATOM 709 O O . VAL A 1 93 ? -0.734 -0.885 -6.559 1.00 87.25 93 VAL A O 1
ATOM 712 N N . PHE A 1 94 ? -2.748 -1.391 -5.696 1.00 83.88 94 PHE A N 1
ATOM 713 C CA . PHE A 1 94 ? -3.379 -1.703 -6.971 1.00 83.88 94 PHE A CA 1
ATOM 714 C C . PHE A 1 94 ? -4.333 -0.574 -7.343 1.00 83.88 94 PHE A C 1
ATOM 716 O O . PHE A 1 94 ? -5.403 -0.471 -6.752 1.00 83.88 94 PHE A O 1
ATOM 723 N N . ASP A 1 95 ? -3.961 0.238 -8.328 1.00 72.75 95 ASP A N 1
ATOM 724 C CA . ASP A 1 95 ? -4.706 1.414 -8.797 1.00 72.75 95 ASP A CA 1
ATOM 725 C C . ASP A 1 95 ? -5.646 1.088 -9.973 1.00 72.75 95 ASP A C 1
ATOM 727 O O . ASP A 1 95 ? -5.785 1.836 -10.939 1.00 72.75 95 ASP A O 1
ATOM 731 N N . GLY A 1 96 ? -6.265 -0.095 -9.930 1.00 71.31 96 GLY A N 1
ATOM 732 C CA . GLY A 1 96 ? -7.249 -0.500 -10.929 1.00 71.31 96 GLY A CA 1
ATOM 733 C C . GLY A 1 96 ? -6.701 -0.478 -12.362 1.00 71.31 96 GLY A C 1
ATOM 734 O O . GLY A 1 96 ? -5.581 -0.920 -12.621 1.00 71.31 96 GLY A O 1
ATOM 735 N N . THR A 1 97 ? -7.530 -0.010 -13.300 1.00 67.19 97 THR A N 1
ATOM 736 C CA . THR A 1 97 ? -7.213 0.065 -14.733 1.00 67.19 97 THR A CA 1
ATOM 737 C C . THR A 1 97 ? -7.051 1.517 -15.170 1.00 67.19 97 THR A C 1
ATOM 739 O O . THR A 1 97 ? -7.989 2.310 -15.070 1.00 67.19 97 THR A O 1
ATOM 742 N N . VAL A 1 98 ? -5.889 1.841 -15.734 1.00 62.91 98 VAL A N 1
ATOM 743 C CA . VAL A 1 98 ? -5.603 3.119 -16.387 1.00 62.91 98 VAL A CA 1
ATOM 744 C C . VAL A 1 98 ? -5.439 2.858 -17.882 1.00 62.91 98 VAL A C 1
ATOM 746 O O . VAL A 1 98 ? -4.539 2.137 -18.307 1.00 62.91 98 VAL A O 1
ATOM 749 N N . ALA A 1 99 ? -6.324 3.446 -18.689 1.00 69.56 99 ALA A N 1
ATOM 750 C CA . ALA A 1 99 ? -6.454 3.143 -20.116 1.00 69.56 99 ALA A CA 1
ATOM 751 C C . ALA A 1 99 ? -6.701 1.641 -20.368 1.00 69.56 99 ALA A C 1
ATOM 753 O O . ALA A 1 99 ? -7.787 1.152 -20.065 1.00 69.56 99 ALA A O 1
ATOM 754 N N . THR A 1 100 ? -5.725 0.926 -20.928 1.00 71.31 100 THR A N 1
ATOM 755 C CA . THR A 1 100 ? -5.808 -0.511 -21.234 1.00 71.31 100 THR A CA 1
ATOM 756 C C . THR A 1 100 ? -4.987 -1.375 -20.288 1.00 71.31 100 THR A C 1
ATOM 758 O O . THR A 1 100 ? -4.934 -2.583 -20.494 1.00 71.31 100 THR A O 1
ATOM 761 N N . ASP A 1 101 ? -4.359 -0.788 -19.267 1.00 72.06 101 ASP A N 1
ATOM 762 C CA . ASP A 1 101 ? -3.428 -1.491 -18.390 1.00 72.06 101 ASP A CA 1
ATOM 763 C C . ASP A 1 101 ? -3.900 -1.450 -16.936 1.00 72.06 101 ASP A C 1
ATOM 765 O O . ASP A 1 101 ? -4.396 -0.438 -16.441 1.00 72.06 101 ASP A O 1
ATOM 769 N N . TYR A 1 102 ? -3.695 -2.549 -16.222 1.00 79.75 102 TYR A N 1
ATOM 770 C CA . TYR A 1 102 ? -3.641 -2.555 -14.771 1.00 79.75 102 TYR A CA 1
ATOM 771 C C . TYR A 1 102 ? -2.411 -1.785 -14.298 1.00 79.75 102 TYR A C 1
ATOM 773 O O . TYR A 1 102 ? -1.305 -2.012 -14.801 1.00 79.75 102 TYR A O 1
ATOM 781 N N . LEU A 1 103 ? -2.610 -0.890 -13.329 1.00 78.12 103 LEU A N 1
ATOM 782 C CA . LEU A 1 103 ? -1.540 -0.103 -12.728 1.00 78.12 103 LEU A CA 1
ATOM 783 C C . LEU A 1 103 ? -1.330 -0.511 -11.269 1.00 78.12 103 LEU A C 1
ATOM 785 O O . LEU A 1 103 ? -2.248 -0.502 -10.451 1.00 78.12 103 LEU A O 1
ATOM 789 N N . GLU A 1 104 ? -0.093 -0.861 -10.947 1.00 85.31 104 GLU A N 1
ATOM 790 C CA . GLU A 1 104 ? 0.308 -1.361 -9.641 1.00 85.31 104 GLU A CA 1
ATOM 791 C C . GLU A 1 104 ? 1.607 -0.679 -9.196 1.00 85.31 104 GLU A C 1
ATOM 793 O O . GLU A 1 104 ? 2.499 -0.400 -10.004 1.00 85.31 104 GLU A O 1
ATOM 798 N N . PHE A 1 105 ? 1.736 -0.433 -7.896 1.00 85.81 105 PHE A N 1
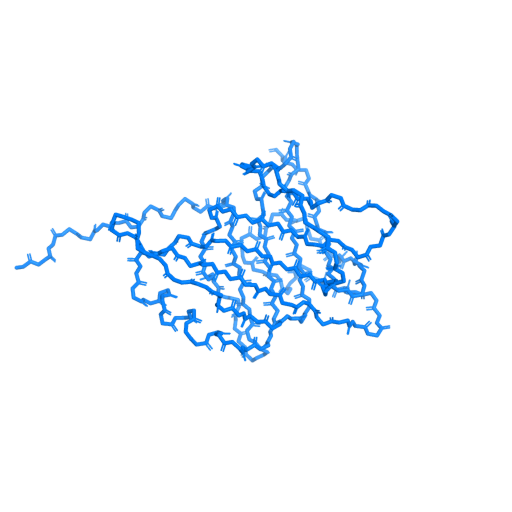ATOM 799 C CA . PHE A 1 105 ? 2.941 0.122 -7.288 1.00 85.81 105 PHE A CA 1
ATOM 800 C C . PHE A 1 105 ? 3.376 -0.739 -6.113 1.00 85.81 105 PHE A C 1
ATOM 802 O O . PHE A 1 105 ? 2.567 -1.093 -5.257 1.00 85.81 105 PHE A O 1
ATOM 809 N N . TYR A 1 106 ? 4.670 -1.029 -6.048 1.00 89.06 106 TYR A N 1
ATOM 810 C CA . TYR A 1 106 ? 5.298 -1.703 -4.924 1.00 89.06 106 TYR A CA 1
ATOM 811 C C . TYR A 1 106 ? 6.385 -0.822 -4.323 1.00 89.06 106 TYR A C 1
ATOM 813 O O . TYR A 1 106 ? 7.296 -0.384 -5.024 1.00 89.06 106 TYR A O 1
ATOM 821 N N . PHE A 1 107 ? 6.326 -0.624 -3.015 1.00 88.25 107 PHE A N 1
ATOM 822 C CA . PHE A 1 107 ? 7.345 0.065 -2.245 1.00 88.25 107 PHE A CA 1
ATOM 823 C C . PHE A 1 107 ? 7.975 -0.934 -1.284 1.00 88.25 107 PHE A C 1
ATOM 825 O O . PHE A 1 107 ? 7.274 -1.571 -0.490 1.00 88.25 107 PHE A O 1
ATOM 832 N N . LYS A 1 108 ? 9.302 -1.065 -1.364 1.00 86.50 108 LYS A N 1
ATOM 833 C CA . LYS A 1 108 ? 10.042 -2.046 -0.566 1.00 86.50 108 LYS A CA 1
ATOM 834 C C . LYS A 1 108 ? 9.999 -1.719 0.918 1.00 86.50 108 LYS A C 1
ATOM 836 O O . LYS A 1 108 ? 9.867 -2.619 1.737 1.00 86.50 108 LYS A O 1
ATOM 841 N N . GLU A 1 109 ? 10.103 -0.441 1.244 1.00 85.56 109 GLU A N 1
ATOM 842 C CA . GLU A 1 109 ? 10.109 0.020 2.618 1.00 85.56 109 GLU A CA 1
ATOM 843 C C . GLU A 1 109 ? 9.454 1.396 2.697 1.00 85.56 109 GLU A C 1
ATOM 845 O O . GLU A 1 109 ? 9.888 2.345 2.039 1.00 85.56 109 GLU A O 1
ATOM 850 N N . VAL A 1 110 ? 8.379 1.485 3.478 1.00 84.31 110 VAL A N 1
ATOM 851 C CA . VAL A 1 110 ? 7.679 2.734 3.768 1.00 84.31 110 VAL A CA 1
ATOM 852 C C . VAL A 1 110 ? 7.311 2.825 5.238 1.00 84.31 110 VAL A C 1
ATOM 854 O O . VAL A 1 110 ? 6.934 1.825 5.856 1.00 84.31 110 VAL A O 1
ATOM 857 N N . GLU A 1 111 ? 7.323 4.040 5.768 1.00 84.38 111 GLU A N 1
ATOM 858 C CA . GLU A 1 111 ? 6.697 4.355 7.049 1.00 84.38 111 GLU A CA 1
ATOM 859 C C . GLU A 1 111 ? 5.233 4.752 6.824 1.00 84.38 111 GLU A C 1
ATOM 861 O O . GLU A 1 111 ? 4.956 5.736 6.136 1.00 84.38 111 GLU A O 1
ATOM 866 N N . PHE A 1 112 ? 4.294 3.992 7.392 1.00 86.75 112 PHE A N 1
ATOM 867 C CA . PHE A 1 112 ? 2.861 4.275 7.305 1.00 86.75 112 PHE A CA 1
ATOM 868 C C . PHE A 1 112 ? 2.446 5.272 8.388 1.00 86.75 112 PHE A C 1
ATOM 870 O O . PHE A 1 112 ? 2.668 5.032 9.571 1.00 86.75 112 PHE A O 1
ATOM 877 N N . GLN A 1 113 ? 1.786 6.361 8.006 1.00 84.94 113 GLN A N 1
ATOM 878 C CA . GLN A 1 113 ? 1.349 7.416 8.917 1.00 84.94 113 GLN A CA 1
ATOM 879 C C . GLN A 1 113 ? -0.102 7.805 8.645 1.00 84.94 113 GLN A C 1
ATOM 881 O O . GLN A 1 113 ? -0.471 8.174 7.529 1.00 84.94 113 GLN A O 1
ATOM 886 N N . VAL A 1 114 ? -0.932 7.782 9.684 1.00 86.00 114 VAL A N 1
ATOM 887 C CA . VAL A 1 114 ? -2.278 8.361 9.652 1.00 86.00 114 VAL A CA 1
ATOM 888 C C . VAL A 1 114 ? -2.160 9.865 9.856 1.00 86.00 114 VAL A C 1
ATOM 890 O O . VAL A 1 114 ? -1.684 10.322 10.894 1.00 86.00 114 VAL A O 1
ATOM 893 N N . THR A 1 115 ? -2.628 10.642 8.884 1.00 80.88 115 THR A N 1
ATOM 894 C CA . THR A 1 115 ? -2.570 12.108 8.939 1.00 80.88 115 THR A CA 1
ATOM 895 C C . THR A 1 115 ? -3.884 12.711 9.416 1.00 80.88 115 THR A C 1
ATOM 897 O O . THR A 1 115 ? -3.890 13.781 10.024 1.00 80.88 115 THR A O 1
ATOM 900 N N . SER A 1 116 ? -5.012 12.041 9.165 1.00 83.75 116 SER A N 1
ATOM 901 C CA . SER A 1 116 ? -6.324 12.536 9.574 1.00 83.75 116 SER A CA 1
ATOM 902 C C . SER A 1 116 ? -7.369 11.417 9.649 1.00 83.75 116 SER A C 1
ATOM 904 O O . SER A 1 116 ? -7.294 10.416 8.936 1.00 83.75 116 SER A O 1
ATOM 906 N N . ARG A 1 117 ? -8.368 11.597 10.522 1.00 88.38 117 ARG A N 1
ATOM 907 C CA . ARG A 1 117 ? -9.556 10.738 10.624 1.00 88.38 117 ARG A CA 1
ATOM 908 C C . ARG A 1 117 ? -10.802 11.613 10.602 1.00 88.38 117 ARG A C 1
ATOM 910 O O . ARG A 1 117 ? -10.938 12.521 11.421 1.00 88.38 117 ARG A O 1
ATOM 917 N N . LYS A 1 118 ? -11.722 11.326 9.687 1.00 84.06 118 LYS A N 1
ATOM 918 C CA . LYS A 1 118 ? -12.988 12.049 9.509 1.00 84.06 118 LYS A CA 1
ATOM 919 C C . LYS A 1 118 ? -14.140 11.058 9.494 1.00 84.06 118 LYS A C 1
ATOM 921 O O . LYS A 1 118 ? -13.958 9.893 9.161 1.00 84.06 118 LYS A O 1
ATOM 926 N N . THR A 1 119 ? -15.328 11.508 9.876 1.00 80.31 119 THR A N 1
ATOM 927 C CA . THR A 1 119 ? -16.546 10.696 9.755 1.00 80.31 119 THR A CA 1
ATOM 928 C C . THR A 1 119 ? -17.403 11.285 8.649 1.00 80.31 119 THR A C 1
ATOM 930 O O . THR A 1 119 ? -17.774 12.454 8.723 1.00 80.31 119 THR A O 1
ATOM 933 N N . GLU A 1 120 ? -17.717 10.482 7.637 1.00 76.75 120 GLU A N 1
ATOM 934 C CA . GLU A 1 120 ? -18.579 10.864 6.520 1.00 76.75 120 GLU A CA 1
ATOM 935 C C . GLU A 1 120 ? -19.787 9.922 6.476 1.00 76.75 120 GLU A C 1
ATOM 937 O O . GLU A 1 120 ? -19.701 8.749 6.105 1.00 76.75 120 GLU A O 1
ATOM 942 N N . GLY A 1 121 ? -20.940 10.425 6.926 1.00 76.81 121 GLY A N 1
ATOM 943 C CA . GLY A 1 121 ? -22.139 9.609 7.104 1.00 76.81 121 GLY A CA 1
ATOM 944 C C . GLY A 1 121 ? -21.928 8.519 8.160 1.00 76.81 121 GLY A C 1
ATOM 945 O O . GLY A 1 121 ? -21.788 8.821 9.341 1.00 76.81 121 GLY A O 1
ATOM 946 N N . GLN A 1 122 ? -21.935 7.253 7.732 1.00 72.06 122 GLN A N 1
ATOM 947 C CA . GLN A 1 122 ? -21.694 6.086 8.597 1.00 72.06 122 GLN A CA 1
ATOM 948 C C . GLN A 1 122 ? -20.271 5.516 8.476 1.00 72.06 122 GLN A C 1
ATOM 950 O O . GLN A 1 122 ? -19.970 4.506 9.108 1.00 72.06 122 GLN A O 1
ATOM 955 N N . LEU A 1 123 ? -19.409 6.122 7.654 1.00 71.94 123 LEU A N 1
ATOM 956 C CA . LEU A 1 123 ? -18.063 5.625 7.377 1.00 71.94 123 LEU A CA 1
ATOM 957 C C . LEU A 1 123 ? -17.010 6.493 8.060 1.00 71.94 123 LEU A C 1
ATOM 959 O O . LEU A 1 123 ? -17.159 7.715 8.145 1.00 71.94 123 LEU A O 1
ATOM 963 N N . GLN A 1 124 ? -15.926 5.861 8.511 1.00 80.44 124 GLN A N 1
ATOM 964 C CA . GLN A 1 124 ? -14.720 6.587 8.887 1.00 80.44 124 GLN A CA 1
ATOM 965 C C . GLN A 1 124 ? -13.807 6.665 7.665 1.00 80.44 124 GLN A C 1
ATOM 967 O O . GLN A 1 124 ? -13.450 5.660 7.055 1.00 80.44 124 GLN A O 1
ATOM 972 N N . VAL A 1 125 ? -13.441 7.885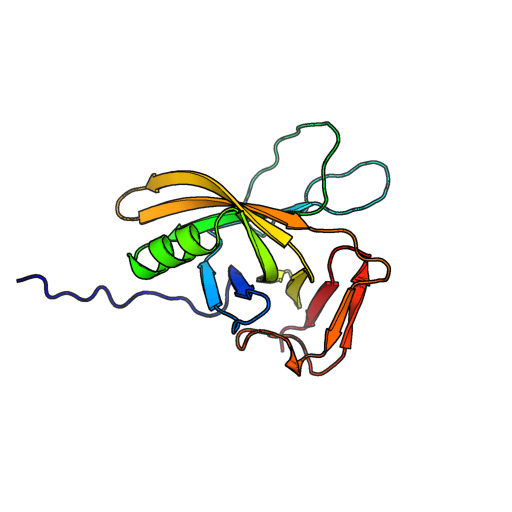 7.314 1.00 81.81 125 VAL A N 1
ATOM 973 C CA . VAL A 1 125 ? -12.540 8.210 6.221 1.00 81.81 125 VAL A CA 1
ATOM 974 C C . VAL A 1 125 ? -11.181 8.545 6.821 1.00 81.81 125 VAL A C 1
ATOM 976 O O . VAL A 1 125 ? -11.093 9.352 7.751 1.00 81.81 125 VAL A O 1
ATOM 979 N N . ILE A 1 126 ? -10.131 7.889 6.334 1.00 84.56 126 ILE A N 1
ATOM 980 C CA . ILE A 1 126 ? -8.786 7.991 6.908 1.00 84.56 126 ILE A CA 1
ATOM 981 C C . ILE A 1 126 ? -7.831 8.512 5.854 1.00 84.56 126 ILE A C 1
ATOM 983 O O . ILE A 1 126 ? -7.578 7.832 4.864 1.00 84.56 126 ILE A O 1
ATOM 987 N N . ASP A 1 127 ? -7.282 9.695 6.100 1.00 82.94 127 ASP A N 1
ATOM 988 C CA . ASP A 1 127 ? -6.192 10.235 5.301 1.00 82.94 127 ASP A CA 1
ATOM 989 C C . ASP A 1 127 ? -4.873 9.662 5.843 1.00 82.94 127 ASP A C 1
ATOM 991 O O . ASP A 1 127 ? -4.639 9.634 7.059 1.00 82.94 127 ASP A O 1
ATOM 995 N N . PHE A 1 128 ? -4.014 9.187 4.946 1.00 82.06 128 PHE A N 1
ATOM 996 C CA . PHE A 1 128 ? -2.737 8.582 5.298 1.00 82.06 128 PHE A CA 1
ATOM 997 C C . PHE A 1 128 ? -1.628 8.968 4.319 1.00 82.06 128 PHE A C 1
ATOM 999 O O . PHE A 1 128 ? -1.876 9.361 3.176 1.00 82.06 128 PHE A O 1
ATOM 1006 N N . LYS A 1 129 ? -0.393 8.830 4.793 1.00 82.50 129 LYS A N 1
ATOM 1007 C CA . LYS A 1 129 ? 0.842 9.014 4.039 1.00 82.50 129 LYS A CA 1
ATOM 1008 C C . LYS A 1 129 ? 1.746 7.810 4.269 1.00 82.50 129 LYS A C 1
ATOM 1010 O O . LYS A 1 129 ? 1.793 7.257 5.362 1.00 82.50 129 LYS A O 1
ATOM 1015 N N . CYS A 1 130 ? 2.448 7.394 3.232 1.00 80.38 130 CYS A N 1
ATOM 1016 C CA . CYS A 1 130 ? 3.502 6.397 3.277 1.00 80.38 130 CYS A CA 1
ATOM 1017 C C . CYS A 1 130 ? 4.770 7.038 2.728 1.00 80.38 130 CYS A C 1
ATOM 1019 O O . CYS A 1 130 ? 4.844 7.303 1.527 1.00 80.38 130 CYS A O 1
ATOM 1021 N N . ASN A 1 131 ? 5.741 7.303 3.597 1.00 78.00 131 ASN A N 1
ATOM 1022 C CA . ASN A 1 131 ? 7.030 7.863 3.189 1.00 78.00 131 ASN A CA 1
ATOM 1023 C C . ASN A 1 131 ? 7.934 6.714 2.759 1.00 78.00 131 ASN A C 1
ATOM 1025 O O . ASN A 1 131 ? 8.188 5.820 3.565 1.00 78.00 131 ASN A O 1
ATOM 1029 N N . ALA A 1 132 ? 8.382 6.709 1.506 1.00 76.62 132 ALA A N 1
ATOM 1030 C CA . ALA A 1 132 ? 9.281 5.682 1.004 1.00 76.62 132 ALA A CA 1
ATOM 1031 C C . ALA A 1 132 ? 10.713 5.935 1.476 1.00 76.62 132 ALA A C 1
ATOM 1033 O O . ALA A 1 132 ? 11.195 7.068 1.461 1.00 76.62 132 ALA A O 1
ATOM 1034 N N . VAL A 1 133 ? 11.400 4.861 1.855 1.00 75.50 133 VAL A N 1
ATOM 1035 C CA . VAL A 1 133 ? 12.810 4.896 2.249 1.00 75.50 133 VAL A CA 1
ATOM 1036 C C . VAL A 1 133 ? 13.675 4.607 1.022 1.00 75.50 133 VAL A C 1
ATOM 1038 O O . VAL A 1 133 ? 13.446 3.616 0.322 1.00 75.50 133 VAL A O 1
ATOM 1041 N N . GLU A 1 134 ? 14.666 5.464 0.751 1.00 76.81 134 GLU A N 1
ATOM 1042 C CA . GLU A 1 134 ? 15.627 5.235 -0.337 1.00 76.81 134 GLU A CA 1
ATOM 1043 C C . GLU A 1 134 ? 16.410 3.941 -0.098 1.00 76.81 134 GLU A C 1
ATOM 1045 O O . GLU A 1 134 ? 16.880 3.675 1.005 1.00 76.81 134 GLU A O 1
ATOM 1050 N N . GLN A 1 135 ? 16.568 3.152 -1.154 1.00 73.50 135 GLN A N 1
ATOM 1051 C CA . GLN A 1 135 ? 17.332 1.915 -1.157 1.00 73.50 135 GLN A CA 1
ATOM 1052 C C . GLN A 1 135 ? 18.711 2.126 -1.806 1.00 73.50 135 GLN A C 1
ATOM 1054 O O . GLN A 1 135 ? 18.870 2.937 -2.722 1.00 73.50 135 GLN A O 1
ATOM 1059 N N . ASP A 1 136 ? 19.704 1.329 -1.398 1.00 72.25 136 ASP A N 1
ATOM 1060 C CA . ASP A 1 136 ? 21.062 1.372 -1.972 1.00 72.25 136 ASP A CA 1
ATOM 1061 C C . ASP A 1 136 ? 21.093 1.016 -3.471 1.00 72.25 136 ASP A C 1
ATOM 1063 O O . ASP A 1 136 ? 21.972 1.456 -4.216 1.00 72.25 136 ASP A O 1
ATOM 1067 N N . ALA A 1 137 ? 20.112 0.234 -3.927 1.00 78.00 137 ALA A N 1
ATOM 1068 C CA . ALA A 1 137 ? 19.930 -0.183 -5.311 1.00 78.00 137 ALA A CA 1
ATOM 1069 C C . ALA A 1 137 ? 18.472 -0.003 -5.755 1.00 78.00 137 ALA A C 1
ATOM 1071 O O . ALA A 1 137 ? 17.578 0.243 -4.949 1.00 78.00 137 ALA A O 1
ATOM 1072 N N . ALA A 1 138 ? 18.221 -0.148 -7.057 1.00 78.44 138 ALA A N 1
ATOM 1073 C CA . ALA A 1 138 ? 16.864 -0.183 -7.591 1.00 78.44 138 ALA A CA 1
ATOM 1074 C C . ALA A 1 138 ? 16.013 -1.252 -6.882 1.00 78.44 138 ALA A C 1
ATOM 1076 O O . ALA A 1 138 ? 16.446 -2.395 -6.714 1.00 78.44 138 ALA A O 1
ATOM 1077 N N . VAL A 1 139 ? 14.785 -0.887 -6.506 1.00 81.25 139 VAL A N 1
ATOM 1078 C CA . VAL A 1 139 ? 13.809 -1.815 -5.932 1.00 81.25 139 VAL A CA 1
ATOM 1079 C C . VAL A 1 139 ? 13.526 -2.913 -6.947 1.00 81.25 139 VAL A C 1
ATOM 1081 O O . VAL A 1 139 ? 13.148 -2.627 -8.081 1.00 81.25 139 VAL A O 1
ATOM 1084 N N . SER A 1 140 ? 13.677 -4.170 -6.536 1.00 87.62 140 SER A N 1
ATOM 1085 C CA . SER A 1 140 ? 13.332 -5.332 -7.349 1.00 87.62 140 SER A CA 1
ATOM 1086 C C . SER A 1 140 ? 12.438 -6.286 -6.564 1.00 87.62 140 SER A C 1
ATOM 1088 O O . SER A 1 140 ? 12.698 -6.555 -5.389 1.00 87.62 140 SER A O 1
ATOM 1090 N N . ILE A 1 141 ? 11.378 -6.791 -7.197 1.00 87.88 141 ILE A N 1
ATOM 1091 C CA . ILE A 1 141 ? 10.451 -7.750 -6.588 1.00 87.88 141 ILE A CA 1
ATOM 1092 C C . ILE A 1 141 ? 10.082 -8.870 -7.558 1.00 87.88 141 ILE A C 1
ATOM 1094 O O . ILE A 1 141 ? 9.713 -8.629 -8.707 1.00 87.88 141 ILE A O 1
ATOM 1098 N N . ALA A 1 142 ? 10.168 -10.106 -7.065 1.00 85.69 142 ALA A N 1
ATOM 1099 C CA . ALA A 1 142 ? 9.633 -11.283 -7.732 1.00 85.69 142 ALA A CA 1
ATOM 1100 C C . ALA A 1 142 ? 8.140 -11.445 -7.419 1.00 85.69 142 ALA A C 1
ATOM 1102 O O . ALA A 1 142 ? 7.705 -11.190 -6.295 1.00 85.69 142 ALA A O 1
ATOM 1103 N N . ASP A 1 143 ? 7.381 -11.945 -8.393 1.00 78.44 143 ASP A N 1
ATOM 1104 C CA . ASP A 1 143 ? 5.937 -12.184 -8.285 1.00 78.44 143 ASP A CA 1
ATOM 1105 C C . ASP A 1 143 ? 5.517 -12.912 -6.997 1.00 78.44 143 ASP A C 1
ATOM 1107 O O . ASP A 1 143 ? 4.602 -12.490 -6.295 1.00 78.44 143 ASP A O 1
ATOM 1111 N N . THR A 1 144 ? 6.251 -13.959 -6.612 1.00 75.19 144 THR A N 1
ATOM 1112 C CA . THR A 1 144 ? 5.959 -14.764 -5.414 1.00 75.19 144 THR A CA 1
ATOM 1113 C C . THR A 1 144 ? 5.939 -13.958 -4.109 1.00 75.19 144 THR A C 1
ATOM 1115 O O . THR A 1 144 ? 5.502 -14.469 -3.081 1.00 75.19 144 THR A O 1
ATOM 1118 N N . GLY A 1 145 ? 6.447 -12.723 -4.124 1.00 77.25 145 GLY A N 1
ATOM 1119 C CA . GLY A 1 145 ? 6.446 -11.805 -2.994 1.00 77.25 145 GLY A CA 1
ATOM 1120 C C . GLY A 1 145 ? 5.234 -10.874 -2.904 1.00 77.25 145 GLY A C 1
ATOM 1121 O O . GLY A 1 145 ? 5.177 -10.123 -1.934 1.00 77.25 145 GLY A O 1
ATOM 1122 N N . LEU A 1 146 ? 4.292 -10.888 -3.855 1.00 88.12 146 LEU A N 1
ATOM 1123 C CA . LEU A 1 146 ? 3.205 -9.901 -3.964 1.00 88.12 146 LEU A CA 1
ATOM 1124 C C . LEU A 1 146 ? 1.853 -10.397 -3.398 1.00 88.12 146 LEU A C 1
ATOM 1126 O O . LEU A 1 146 ? 1.645 -11.603 -3.243 1.00 88.12 146 LEU A O 1
ATOM 1130 N N . PRO A 1 147 ? 0.916 -9.486 -3.052 1.00 88.38 147 PRO A N 1
ATOM 1131 C CA . PRO A 1 147 ? -0.426 -9.854 -2.598 1.00 88.38 147 PRO A CA 1
ATOM 1132 C C . PRO A 1 147 ? -1.222 -10.655 -3.632 1.00 88.38 147 PRO A C 1
ATOM 1134 O O . PRO A 1 147 ? -1.046 -10.506 -4.837 1.00 88.38 147 PRO A O 1
ATOM 1137 N N . THR A 1 148 ? -2.213 -11.419 -3.171 1.00 84.56 148 THR A N 1
ATOM 1138 C CA . THR A 1 148 ? -3.068 -12.245 -4.044 1.00 84.56 148 THR A CA 1
ATOM 1139 C C . THR A 1 148 ? -3.953 -11.449 -5.009 1.00 84.56 148 THR A C 1
ATOM 1141 O O . THR A 1 148 ? -4.472 -12.025 -5.962 1.00 84.56 148 THR A O 1
ATOM 1144 N N . VAL A 1 149 ? -4.141 -10.141 -4.789 1.00 81.62 149 VAL A N 1
ATOM 1145 C CA . VAL A 1 149 ? -4.905 -9.266 -5.699 1.00 81.62 149 VAL A CA 1
ATOM 1146 C C . VAL A 1 149 ? -4.124 -8.882 -6.961 1.00 81.62 149 VAL A C 1
ATOM 1148 O O . VAL A 1 149 ? -4.720 -8.368 -7.910 1.00 81.62 149 VAL A O 1
ATOM 1151 N N . LYS A 1 150 ? -2.807 -9.122 -6.977 1.00 86.69 150 LYS A N 1
ATOM 1152 C CA . LYS A 1 150 ? -1.910 -8.743 -8.067 1.00 86.69 150 LYS A CA 1
ATOM 1153 C C . LYS A 1 150 ? -2.450 -9.183 -9.429 1.00 86.69 150 LYS A C 1
ATOM 1155 O O . LYS A 1 150 ? -2.869 -10.330 -9.596 1.00 86.69 150 LYS A O 1
ATOM 1160 N N . LYS A 1 151 ? -2.445 -8.269 -10.402 1.00 85.56 151 LYS A N 1
ATOM 1161 C CA . LYS A 1 151 ? -2.853 -8.525 -11.793 1.00 85.56 151 LYS A CA 1
ATOM 1162 C C . LYS A 1 151 ? -1.667 -8.721 -12.718 1.00 85.56 151 LYS A C 1
ATOM 1164 O O . LYS A 1 151 ? -1.849 -9.242 -13.815 1.00 85.56 151 LYS A O 1
ATOM 1169 N N . ALA A 1 152 ? -0.473 -8.347 -12.271 1.00 79.69 152 ALA A N 1
ATOM 1170 C CA . ALA A 1 152 ? 0.721 -8.465 -13.074 1.00 79.69 152 ALA A CA 1
ATOM 1171 C C . ALA A 1 152 ? 1.020 -9.898 -13.547 1.00 79.69 152 ALA A C 1
ATOM 1173 O O . ALA A 1 152 ? 0.610 -10.886 -12.934 1.00 79.69 152 ALA A O 1
ATOM 1174 N N . ALA A 1 153 ? 1.790 -10.036 -14.623 1.00 79.19 153 ALA A N 1
ATOM 1175 C CA . ALA A 1 153 ? 2.262 -11.341 -15.084 1.00 79.19 153 ALA A CA 1
ATOM 1176 C C . ALA A 1 153 ? 3.279 -11.970 -14.103 1.00 79.19 153 ALA A C 1
ATOM 1178 O O . ALA A 1 153 ? 3.744 -11.333 -13.150 1.00 79.19 153 ALA A O 1
ATOM 1179 N N . ALA A 1 154 ? 3.637 -13.236 -14.309 1.00 80.69 154 ALA A N 1
ATOM 1180 C CA . ALA A 1 154 ? 4.742 -13.839 -13.568 1.00 80.69 154 ALA A CA 1
ATOM 1181 C C . ALA A 1 154 ? 6.076 -13.249 -14.041 1.00 80.69 154 ALA A C 1
ATOM 1183 O O . ALA A 1 154 ? 6.338 -13.195 -15.243 1.00 80.69 154 ALA A O 1
ATOM 1184 N N . GLY A 1 155 ? 6.920 -12.807 -13.108 1.00 83.44 155 GLY A N 1
ATOM 1185 C CA . GLY A 1 155 ? 8.213 -12.216 -13.442 1.00 83.44 155 GLY A CA 1
ATOM 1186 C C . GLY A 1 155 ? 8.876 -11.470 -12.290 1.00 83.44 155 GLY A C 1
ATOM 1187 O O . GLY A 1 155 ? 8.455 -11.568 -11.133 1.00 83.44 155 GLY A O 1
ATOM 1188 N N . THR A 1 156 ? 9.919 -10.722 -12.647 1.00 87.88 156 THR A N 1
ATOM 1189 C CA . THR A 1 156 ? 10.632 -9.798 -11.765 1.00 87.88 156 THR A CA 1
ATOM 1190 C C . THR A 1 156 ? 10.418 -8.377 -12.262 1.00 87.88 156 THR A C 1
ATOM 1192 O O . THR A 1 156 ? 10.623 -8.094 -13.442 1.00 87.88 156 THR A O 1
ATOM 1195 N N . TYR A 1 157 ? 10.039 -7.489 -11.351 1.00 85.69 157 TYR A N 1
ATOM 1196 C CA . TYR A 1 157 ? 9.808 -6.077 -11.623 1.00 85.69 157 TYR A CA 1
ATOM 1197 C C . TYR A 1 157 ? 10.912 -5.255 -10.983 1.00 85.69 157 TYR A C 1
ATOM 1199 O O . TYR A 1 157 ? 11.203 -5.448 -9.804 1.00 85.69 157 TYR A O 1
ATOM 1207 N N . THR A 1 158 ? 11.507 -4.343 -11.747 1.00 86.81 158 THR A N 1
ATOM 1208 C CA . THR A 1 158 ? 12.568 -3.452 -11.268 1.00 86.81 158 THR A CA 1
ATOM 1209 C C . THR A 1 158 ? 12.115 -2.008 -11.407 1.00 86.81 158 THR A C 1
ATOM 1211 O O . THR A 1 158 ? 11.564 -1.616 -12.434 1.00 86.81 158 THR A O 1
ATOM 1214 N N . GLY A 1 159 ? 12.320 -1.236 -10.349 1.00 78.94 159 GLY A N 1
ATOM 1215 C CA . GLY A 1 159 ? 11.919 0.152 -10.226 1.00 78.94 159 GLY A CA 1
ATOM 1216 C C . GLY A 1 159 ? 13.087 1.116 -10.094 1.00 78.94 159 GLY A C 1
ATOM 1217 O O . GLY A 1 159 ? 14.213 0.825 -10.492 1.00 78.94 159 GLY A O 1
ATOM 1218 N N . ASN A 1 160 ? 12.809 2.271 -9.495 1.00 78.75 160 ASN A N 1
ATOM 1219 C CA . ASN A 1 160 ? 13.844 3.180 -9.008 1.00 78.75 160 ASN A CA 1
ATOM 1220 C C . ASN A 1 160 ? 14.246 2.789 -7.573 1.00 78.75 160 ASN A C 1
ATOM 1222 O O . ASN A 1 160 ? 13.853 1.739 -7.064 1.00 78.75 160 ASN A O 1
ATOM 1226 N N . LYS A 1 161 ? 15.034 3.629 -6.900 1.00 77.94 161 LYS A N 1
ATOM 1227 C CA . LYS A 1 161 ? 15.494 3.380 -5.525 1.00 77.94 161 LYS A CA 1
ATOM 1228 C C . LYS A 1 161 ? 14.408 3.447 -4.442 1.00 77.94 161 LYS A C 1
ATOM 1230 O O . LYS A 1 161 ? 14.717 3.210 -3.286 1.00 77.94 161 LYS A O 1
ATOM 1235 N N . TYR A 1 162 ? 13.166 3.778 -4.773 1.00 76.38 162 TYR A N 1
ATOM 1236 C CA . TYR A 1 162 ? 12.084 3.950 -3.797 1.00 76.38 162 TYR A CA 1
ATOM 1237 C C . TYR A 1 162 ? 10.925 2.983 -4.046 1.00 76.38 162 TYR A C 1
ATOM 1239 O O . TYR A 1 162 ? 10.342 2.448 -3.102 1.00 76.38 162 TYR A O 1
ATOM 1247 N N . TYR A 1 163 ? 10.581 2.737 -5.313 1.00 81.62 163 TYR A N 1
ATOM 1248 C CA . TYR A 1 163 ? 9.449 1.892 -5.679 1.00 81.62 163 TYR A CA 1
ATOM 1249 C C . TYR A 1 163 ? 9.612 1.248 -7.057 1.00 81.62 163 TYR A C 1
ATOM 1251 O O . TYR A 1 163 ? 10.334 1.750 -7.920 1.00 81.62 163 TYR A O 1
ATOM 1259 N N . ALA A 1 164 ? 8.872 0.161 -7.276 1.00 84.88 164 ALA A N 1
ATOM 1260 C CA . ALA A 1 164 ? 8.652 -0.464 -8.573 1.00 84.88 164 ALA A CA 1
ATOM 1261 C C . ALA A 1 164 ? 7.231 -0.173 -9.072 1.00 84.88 164 ALA A C 1
ATOM 1263 O O . ALA A 1 164 ? 6.249 -0.408 -8.367 1.00 84.88 164 ALA A O 1
ATOM 1264 N N . LYS A 1 165 ? 7.131 0.342 -10.301 1.00 84.06 165 LYS A N 1
ATOM 1265 C CA . LYS A 1 165 ? 5.869 0.491 -11.032 1.00 84.06 165 LYS A CA 1
ATOM 1266 C C . LYS A 1 165 ? 5.657 -0.751 -11.882 1.00 84.06 165 LYS A C 1
ATOM 1268 O O . LYS A 1 165 ? 6.552 -1.144 -12.627 1.00 84.06 165 LYS A O 1
ATOM 1273 N N . ILE A 1 166 ? 4.471 -1.331 -11.803 1.00 83.94 166 ILE A N 1
ATOM 1274 C CA . ILE A 1 166 ? 4.098 -2.512 -12.568 1.00 83.94 166 ILE A CA 1
ATOM 1275 C C . ILE A 1 166 ? 2.894 -2.145 -13.436 1.00 83.94 166 ILE A C 1
ATOM 1277 O O . ILE A 1 166 ? 1.894 -1.618 -12.951 1.00 83.94 166 ILE A O 1
ATOM 1281 N N . GLN A 1 167 ?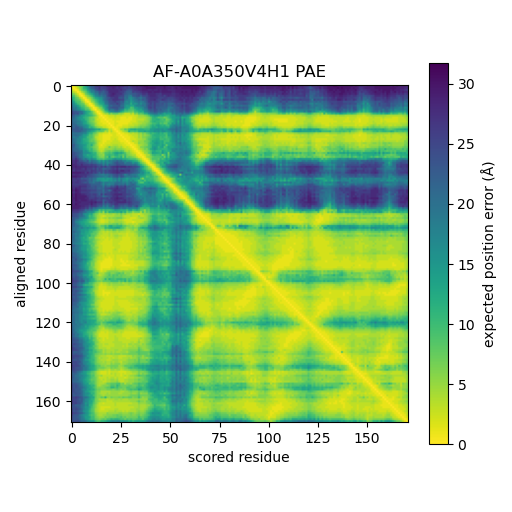 3.023 -2.368 -14.743 1.00 80.38 167 GLN A N 1
ATOM 1282 C CA . GLN A 1 167 ? 1.962 -2.136 -15.722 1.00 80.38 167 GLN A CA 1
ATOM 1283 C C . GLN A 1 167 ? 1.695 -3.438 -16.461 1.00 80.38 167 GLN A C 1
ATOM 1285 O O . GLN A 1 167 ? 2.632 -4.116 -16.886 1.00 80.38 167 GLN A O 1
ATOM 1290 N N . THR A 1 168 ? 0.433 -3.836 -16.573 1.00 80.56 168 THR A N 1
ATOM 1291 C CA . THR A 1 168 ? 0.059 -5.093 -17.234 1.00 80.56 168 THR A CA 1
ATOM 1292 C C . THR A 1 168 ? -1.209 -4.907 -18.039 1.00 80.56 168 THR A C 1
ATOM 1294 O O . THR A 1 168 ? -2.205 -4.446 -17.498 1.00 80.56 168 THR A O 1
ATOM 1297 N N . ALA A 1 169 ? -1.180 -5.288 -19.315 1.00 79.56 169 ALA A N 1
ATOM 1298 C CA . ALA A 1 169 ? -2.333 -5.167 -20.197 1.00 79.56 169 ALA A CA 1
ATOM 1299 C C . ALA A 1 169 ? -3.555 -5.911 -19.637 1.00 79.56 169 ALA A C 1
ATOM 1301 O O . ALA A 1 169 ? -3.450 -7.037 -19.140 1.00 79.56 169 ALA A O 1
ATOM 1302 N N . VAL A 1 170 ? -4.720 -5.279 -19.737 1.00 76.56 170 VAL A N 1
ATOM 1303 C CA . VAL A 1 170 ? -6.008 -5.910 -19.462 1.00 76.56 170 VAL A CA 1
ATOM 1304 C C . VAL A 1 170 ? -6.318 -6.857 -20.622 1.00 76.56 170 VAL A C 1
ATOM 1306 O O . VAL A 1 170 ? -6.410 -6.420 -21.768 1.00 76.56 170 VAL A O 1
ATOM 1309 N N . ALA A 1 171 ? -6.423 -8.153 -20.317 1.00 66.06 171 ALA A N 1
ATOM 1310 C CA . ALA A 1 171 ? -6.815 -9.193 -21.270 1.00 66.06 171 ALA A CA 1
ATOM 1311 C C . ALA A 1 171 ? -8.313 -9.151 -21.600 1.00 66.06 171 ALA A C 1
ATOM 1313 O O . ALA A 1 171 ? -9.108 -8.816 -20.688 1.00 66.06 171 ALA A O 1
#

Nearest PDB structures (foldseek):
  8gra-assembly1_C  TM=5.197E-01  e=4.857E-02  Bacteroides fragilis
  8gtc-assembly1_E  TM=5.116E-01  e=1.848E-01  Dinoroseobacter phage vB_DshS-R4C
  6tsv-assembly1_B  TM=4.525E-01  e=2.270E-01  Rhodobacter capsulatus DE442
  7yw0-assembly1_B  TM=4.539E-01  e=1.946E-01  Bacteroides fragilis
  6tba-assembly1_5A  TM=4.355E-01  e=2.516E-01  Rhodobacter capsulatus SB 1003

pLDDT: mean 71.08, std 19.56, range [25.42, 93.31]

Secondary structure (DSSP, 8-state):
-----------TTSSEEEEE-TTSPPEEEEEEEEEEEE---SS----EEPTT-------S----EEEEEEEE-SHHHHHHHHHHTTEEEEEEEEEEEETTEEEEEEEEEEEEEEEEEEEETTEEEEEEEEEEPPPSS--EEEGGGS-TT--SPSSEEE--SSEEEEEEE--

Solvent-accessible surface area (backbone atoms only — not comparable to full-atom values): 10063 Å² total; per-residue (Å²): 134,95,83,73,81,75,73,74,84,71,70,79,85,54,26,38,34,32,39,22,46,88,93,54,66,74,40,77,66,39,37,50,75,47,40,34,49,47,81,87,87,76,100,70,84,77,75,51,68,45,93,88,72,85,92,82,91,83,86,81,90,80,80,39,29,43,38,36,28,32,59,41,81,51,69,71,48,52,54,48,50,62,68,42,44,78,32,64,24,30,39,37,38,38,60,28,70,55,93,63,23,34,35,35,40,38,29,75,34,26,39,30,36,74,76,45,79,46,75,60,92,90,30,42,36,36,34,33,39,27,46,40,46,80,45,101,52,59,32,68,48,50,49,92,78,58,59,92,82,66,79,63,73,90,52,74,46,68,32,45,38,41,34,24,72,46,76,28,75,64,129

Radius of gyration: 16.27 Å; Cα contacts (8 Å, |Δi|>4): 356; chains: 1; bounding box: 52×39×40 Å

Sequence (171 aa):
MPTKSQKRVRKTGANEVWYKLPSGSWTCVGLINQGYVAPVDETTYDKVPLAGAKTVTIGGTREVGFEGQLAQSGKDELDLIDLLNNKTGELYVFDGTVATDYLEFYFKEVEFQVTSRKTEGQLQVIDFKCNAVEQDAAVSIADTGLPTVKKAAAGTYTGNKYYAKIQTAVA